Protein AF-A0A534CTM0-F1 (afdb_monomer_lite)

Foldseek 3Di:
DDDDWDKDWDAPPDPDPPDHRTDIDTPPCPPPDPVRVVVVVVVVD

pLDDT: mean 94.51, std 6.02, range [65.31, 98.25]

Structure (mmCIF, N/CA/C/O backbone):
data_AF-A0A534CTM0-F1
#
_entry.id   AF-A0A534CTM0-F1
#
loop_
_atom_site.group_PDB
_atom_site.id
_atom_site.type_symbol
_atom_site.label_atom_id
_atom_site.label_alt_id
_atom_site.label_comp_id
_atom_site.label_asym_id
_atom_site.label_entity_id
_atom_site.label_seq_id
_atom_site.pdbx_PDB_ins_code
_atom_site.Cartn_x
_atom_site.Cartn_y
_atom_site.Cartn_z
_atom_site.occupancy
_atom_site.B_iso_or_equiv
_atom_site.auth_seq_id
_atom_site.auth_comp_id
_atom_site.auth_asym_id
_atom_site.auth_atom_id
_atom_site.pdbx_PDB_model_num
ATOM 1 N N . MET A 1 1 ? -3.935 -1.690 24.475 1.00 65.31 1 MET A N 1
ATOM 2 C CA . MET A 1 1 ? -3.579 -2.882 23.675 1.00 65.31 1 MET A CA 1
ATOM 3 C C . MET A 1 1 ? -2.927 -2.403 22.393 1.00 65.31 1 MET A C 1
ATOM 5 O O . MET A 1 1 ? -3.551 -1.632 21.676 1.00 65.31 1 MET A O 1
ATOM 9 N N . THR A 1 2 ? -1.678 -2.786 22.138 1.00 80.06 2 THR A N 1
ATOM 10 C CA . THR A 1 2 ? -0.954 -2.391 20.920 1.00 80.06 2 THR A CA 1
ATOM 11 C C . THR A 1 2 ? -1.300 -3.363 19.800 1.00 80.06 2 THR A C 1
ATOM 13 O O . THR A 1 2 ? -1.178 -4.574 19.981 1.00 80.06 2 THR A O 1
ATOM 16 N N . ARG A 1 3 ? -1.739 -2.849 18.650 1.00 83.81 3 ARG A N 1
ATOM 17 C CA . ARG A 1 3 ? -2.048 -3.655 17.463 1.00 83.81 3 ARG A CA 1
ATOM 18 C C . ARG A 1 3 ? -0.889 -3.555 16.477 1.00 83.81 3 ARG A C 1
ATOM 20 O O . ARG A 1 3 ? -0.471 -2.450 16.151 1.00 83.81 3 ARG A O 1
ATOM 27 N N . ARG A 1 4 ? -0.375 -4.693 16.004 1.00 90.62 4 ARG A N 1
ATOM 28 C CA . ARG A 1 4 ? 0.576 -4.728 14.882 1.00 90.62 4 ARG A CA 1
ATOM 29 C C . ARG A 1 4 ? -0.186 -4.826 13.570 1.00 90.62 4 ARG A C 1
ATOM 31 O O . ARG A 1 4 ? -1.153 -5.579 13.478 1.00 90.62 4 ARG A O 1
ATOM 38 N N . ILE A 1 5 ? 0.275 -4.078 12.578 1.00 92.19 5 ILE A N 1
ATOM 39 C CA . ILE A 1 5 ? -0.237 -4.096 11.211 1.00 92.19 5 ILE A CA 1
ATOM 40 C C . ILE A 1 5 ? 0.948 -4.404 10.304 1.00 92.19 5 ILE A C 1
ATOM 42 O O . ILE A 1 5 ? 2.029 -3.847 10.489 1.00 92.19 5 ILE A O 1
ATOM 46 N N . GLN A 1 6 ? 0.754 -5.320 9.362 1.00 94.25 6 GLN A N 1
ATOM 47 C CA . GLN A 1 6 ? 1.758 -5.631 8.357 1.00 94.25 6 GLN A CA 1
ATOM 48 C C . GLN A 1 6 ? 1.562 -4.704 7.159 1.00 94.25 6 GLN A C 1
ATOM 50 O O . GLN A 1 6 ? 0.468 -4.638 6.597 1.00 94.25 6 GLN A O 1
ATOM 55 N N . VAL A 1 7 ? 2.628 -4.001 6.784 1.00 95.88 7 VAL A N 1
ATOM 56 C CA . VAL A 1 7 ? 2.652 -3.094 5.636 1.00 95.88 7 VAL A CA 1
ATOM 57 C C . VAL A 1 7 ? 3.733 -3.560 4.672 1.00 95.88 7 VAL A C 1
ATOM 59 O O . VAL A 1 7 ? 4.840 -3.895 5.091 1.00 95.88 7 VAL A O 1
ATOM 62 N N . HIS A 1 8 ? 3.408 -3.576 3.386 1.00 96.56 8 HIS A N 1
ATOM 63 C CA . HIS A 1 8 ? 4.353 -3.802 2.303 1.00 96.56 8 HIS A CA 1
ATOM 64 C C . HIS A 1 8 ? 4.555 -2.495 1.546 1.00 96.56 8 HIS A C 1
ATOM 66 O O . HIS A 1 8 ? 3.579 -1.881 1.121 1.00 96.56 8 HIS A O 1
ATOM 72 N N . GLN A 1 9 ? 5.805 -2.088 1.355 1.00 96.38 9 GLN A N 1
ATOM 73 C CA . GLN A 1 9 ? 6.145 -1.016 0.429 1.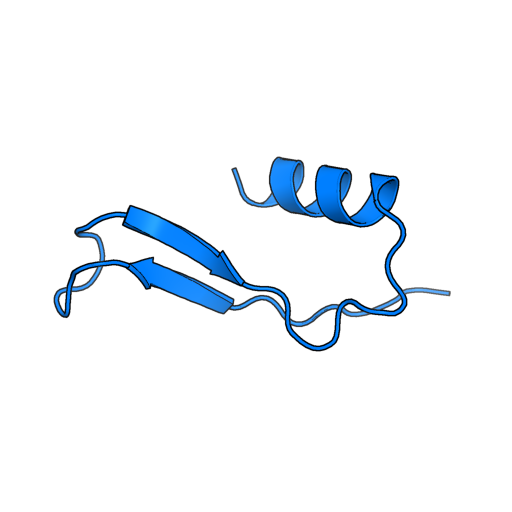00 96.38 9 GLN A CA 1
ATOM 74 C C . GLN A 1 9 ? 6.537 -1.643 -0.903 1.00 96.38 9 GLN A C 1
ATOM 76 O O . GLN A 1 9 ? 7.389 -2.532 -0.948 1.00 96.38 9 GLN A O 1
ATOM 81 N N . VAL A 1 10 ? 5.865 -1.223 -1.969 1.00 97.19 10 VAL A N 1
ATOM 82 C CA . VAL A 1 10 ? 6.073 -1.742 -3.320 1.00 97.19 10 VAL A CA 1
ATOM 83 C C . VAL A 1 10 ? 6.245 -0.595 -4.298 1.00 97.19 10 VAL A C 1
ATOM 85 O O . VAL A 1 10 ? 5.547 0.412 -4.209 1.00 97.19 10 VAL A O 1
ATOM 88 N N . ASP A 1 11 ? 7.134 -0.785 -5.261 1.00 98.19 11 ASP A N 1
ATOM 89 C CA . ASP A 1 11 ? 7.294 0.109 -6.399 1.00 98.19 11 ASP A CA 1
ATOM 90 C C . ASP A 1 11 ? 6.421 -0.411 -7.548 1.00 98.19 11 ASP A C 1
ATOM 92 O O . ASP A 1 11 ? 6.743 -1.392 -8.224 1.00 98.19 11 ASP A O 1
ATOM 96 N N . ALA A 1 12 ? 5.250 0.197 -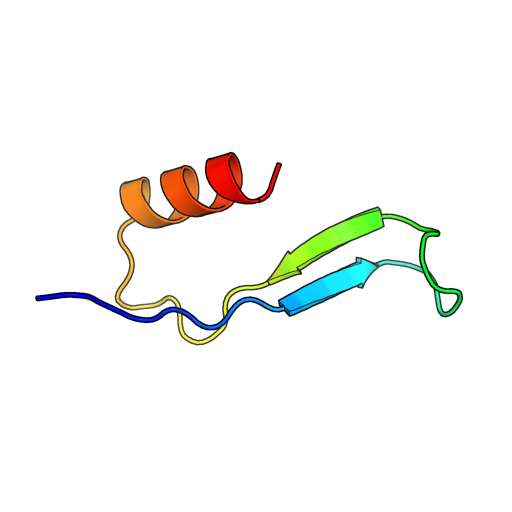7.734 1.00 97.94 12 ALA A N 1
ATOM 97 C CA . ALA A 1 12 ? 4.316 -0.203 -8.778 1.00 97.94 12 ALA A CA 1
ATOM 98 C C . ALA A 1 12 ? 4.816 0.223 -10.168 1.00 97.94 12 ALA A C 1
ATOM 100 O O . ALA A 1 12 ? 5.504 1.232 -10.325 1.00 97.94 12 ALA A O 1
ATOM 101 N N . PHE A 1 13 ? 4.410 -0.533 -11.194 1.00 98.25 13 PHE A N 1
ATOM 102 C CA . PHE A 1 13 ? 4.7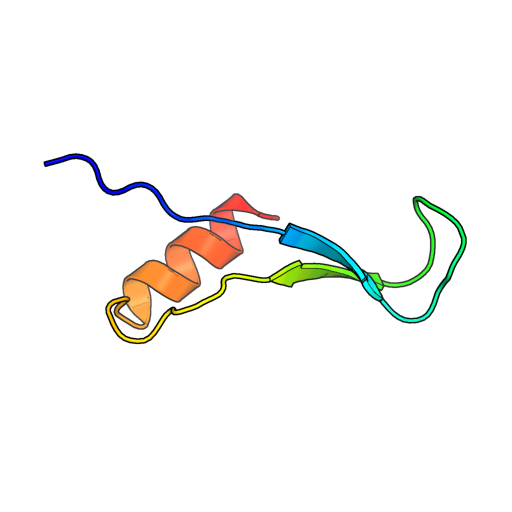52 -0.304 -12.608 1.00 98.25 13 PHE A CA 1
ATOM 103 C C . PHE A 1 13 ? 6.243 -0.427 -12.958 1.00 98.25 13 PHE A C 1
ATOM 105 O O . PHE A 1 13 ? 6.660 0.018 -14.025 1.00 98.25 13 PHE A O 1
ATOM 112 N N . THR A 1 14 ? 7.040 -1.074 -12.109 1.00 98.12 14 THR A N 1
ATOM 113 C CA . THR A 1 14 ? 8.456 -1.336 -12.376 1.00 98.12 14 THR A CA 1
ATOM 114 C C . THR A 1 14 ? 8.886 -2.719 -11.879 1.00 98.12 14 THR A C 1
ATOM 116 O O . THR A 1 14 ? 8.148 -3.420 -11.187 1.00 98.12 14 THR A O 1
ATOM 119 N N . ARG A 1 15 ? 10.097 -3.125 -12.266 1.00 97.81 15 ARG A N 1
ATOM 120 C CA . ARG A 1 15 ? 10.859 -4.228 -11.658 1.00 97.81 15 ARG A CA 1
ATOM 121 C C . ARG A 1 15 ? 12.203 -3.760 -11.089 1.00 97.81 15 ARG A C 1
ATOM 123 O O . ARG A 1 15 ? 12.909 -4.560 -10.484 1.00 97.81 15 ARG A O 1
ATOM 130 N N . GLU A 1 16 ? 12.560 -2.497 -11.306 1.00 98.00 16 GLU A N 1
ATOM 131 C CA . GLU A 1 16 ? 13.791 -1.885 -10.815 1.00 98.00 16 GLU A CA 1
ATOM 132 C C . GLU A 1 16 ? 13.505 -1.163 -9.489 1.00 98.00 16 GLU A C 1
ATOM 134 O O . GLU A 1 16 ? 12.585 -0.341 -9.449 1.00 98.00 16 GLU A O 1
ATOM 139 N N . PRO A 1 17 ? 14.258 -1.437 -8.408 1.00 97.25 17 PRO A N 1
ATOM 140 C CA . PRO A 1 17 ? 14.056 -0.768 -7.125 1.00 97.25 17 PRO A CA 1
ATOM 141 C C . PRO A 1 17 ? 14.156 0.757 -7.233 1.00 97.25 17 PRO A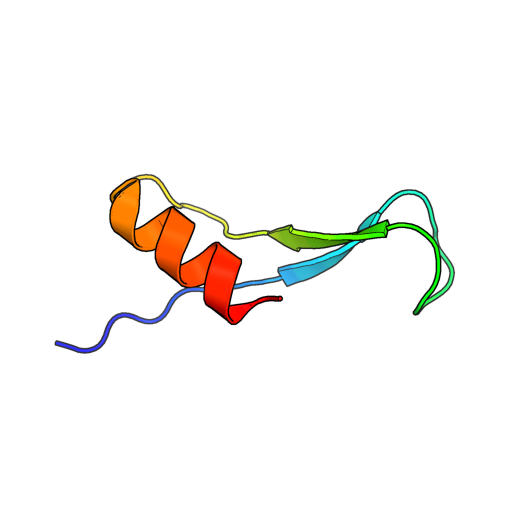 C 1
ATOM 143 O O . PRO A 1 17 ? 15.015 1.269 -7.952 1.00 97.25 17 PRO A O 1
ATOM 146 N N . PHE A 1 18 ? 13.332 1.469 -6.463 1.00 96.69 18 PHE A N 1
ATOM 147 C CA . PHE A 1 18 ? 13.317 2.934 -6.364 1.00 96.69 18 PHE A CA 1
ATOM 148 C C . PHE A 1 18 ? 12.905 3.654 -7.657 1.00 96.69 18 PHE A C 1
ATOM 150 O O . PHE A 1 18 ? 13.270 4.809 -7.881 1.00 96.69 18 PHE A O 1
ATOM 157 N N . THR A 1 19 ? 12.139 2.982 -8.514 1.00 97.31 19 THR A N 1
ATOM 158 C CA . THR A 1 19 ? 11.565 3.564 -9.736 1.00 97.31 19 THR A CA 1
ATOM 159 C C . THR A 1 19 ? 10.051 3.331 -9.773 1.00 97.31 19 THR A C 1
ATOM 161 O O . THR A 1 19 ? 9.498 2.675 -8.899 1.00 97.31 19 THR A O 1
ATOM 164 N N . GLY A 1 20 ? 9.338 3.867 -10.766 1.00 97.25 20 GLY A N 1
ATOM 165 C CA . GLY A 1 20 ? 7.883 3.691 -10.850 1.00 97.25 20 GLY A CA 1
ATOM 166 C C . GLY A 1 20 ? 7.120 4.508 -9.801 1.00 97.25 20 GLY A C 1
ATOM 167 O O . GLY A 1 20 ? 7.433 5.679 -9.591 1.00 97.25 20 GLY A O 1
ATOM 168 N N . ASN A 1 21 ? 6.085 3.917 -9.196 1.00 97.69 21 ASN A N 1
ATOM 169 C CA . ASN A 1 21 ? 5.228 4.587 -8.215 1.00 97.69 21 ASN A CA 1
ATOM 170 C C . ASN A 1 21 ? 5.268 3.879 -6.844 1.00 97.69 21 ASN A C 1
ATOM 172 O O . ASN A 1 21 ? 4.668 2.805 -6.721 1.00 97.69 21 ASN A O 1
ATOM 176 N N . PRO A 1 22 ? 5.908 4.456 -5.812 1.00 97.00 22 PRO A N 1
ATOM 177 C CA . PRO A 1 22 ? 5.946 3.858 -4.482 1.00 97.00 22 PRO A CA 1
ATOM 178 C C . PRO A 1 22 ? 4.540 3.814 -3.878 1.00 97.00 22 PRO A C 1
ATOM 180 O O . PRO A 1 22 ? 3.776 4.774 -3.942 1.00 97.00 22 PRO A O 1
ATOM 183 N N . THR A 1 23 ? 4.158 2.674 -3.315 1.00 96.62 23 THR A N 1
ATOM 184 C CA . THR A 1 23 ? 2.814 2.440 -2.778 1.00 96.62 23 THR A CA 1
ATOM 185 C C . THR A 1 23 ? 2.882 1.577 -1.523 1.00 96.62 23 THR A C 1
ATOM 187 O O . THR A 1 23 ? 3.563 0.552 -1.489 1.00 96.62 23 THR A O 1
ATOM 190 N N . GLY A 1 24 ? 2.146 1.980 -0.485 1.00 96.94 24 GLY A N 1
ATOM 191 C CA . GLY A 1 24 ? 1.925 1.173 0.711 1.00 96.94 24 GLY A CA 1
ATOM 192 C C . GLY A 1 24 ? 0.737 0.225 0.545 1.00 96.94 24 GLY A C 1
ATOM 193 O O . GLY A 1 24 ? -0.344 0.646 0.139 1.00 96.94 24 GLY A O 1
ATOM 194 N N . VAL A 1 25 ? 0.917 -1.049 0.890 1.00 97.25 25 VAL A N 1
ATOM 195 C CA . VAL A 1 25 ? -0.126 -2.082 0.852 1.00 97.25 25 VAL A CA 1
ATOM 196 C C . VAL A 1 25 ? -0.311 -2.674 2.245 1.00 97.25 25 VAL A C 1
ATOM 198 O O . VAL A 1 25 ? 0.629 -3.207 2.835 1.00 97.25 25 VAL A O 1
ATOM 201 N N . VAL A 1 26 ? -1.540 -2.615 2.757 1.00 96.62 26 VAL A N 1
ATOM 202 C CA . VAL A 1 26 ? -1.947 -3.249 4.018 1.00 96.62 26 VAL A CA 1
ATOM 203 C C . VAL A 1 26 ? -2.862 -4.425 3.699 1.00 96.62 26 VAL A C 1
ATOM 205 O O . VAL A 1 26 ? -3.913 -4.250 3.088 1.00 96.62 26 VAL A O 1
ATOM 208 N N . LEU A 1 27 ? -2.466 -5.628 4.111 1.00 93.88 27 LEU A N 1
ATOM 209 C CA . LEU A 1 27 ? -3.258 -6.844 3.912 1.00 93.88 27 LEU A CA 1
ATOM 210 C C . LEU A 1 27 ? -4.244 -7.050 5.075 1.00 93.88 27 LEU A C 1
ATOM 212 O O . LEU A 1 27 ? -3.959 -6.650 6.204 1.00 93.88 27 LEU A O 1
ATOM 216 N N . ASN A 1 28 ? -5.371 -7.725 4.817 1.00 92.69 28 ASN A N 1
ATOM 217 C CA . ASN A 1 28 ? -6.380 -8.094 5.828 1.00 92.69 28 ASN A CA 1
ATOM 218 C C . ASN A 1 28 ? -6.890 -6.890 6.651 1.00 92.69 28 ASN A C 1
ATOM 220 O O . ASN A 1 28 ? -6.941 -6.916 7.885 1.00 92.69 28 ASN A O 1
ATOM 224 N N . ALA A 1 29 ? -7.226 -5.801 5.958 1.00 94.69 29 ALA A N 1
ATOM 225 C CA . ALA A 1 29 ? -7.594 -4.521 6.559 1.00 94.69 29 ALA A CA 1
ATOM 226 C C . ALA A 1 29 ? -9.053 -4.445 7.054 1.00 94.69 29 ALA A C 1
ATOM 228 O O . ALA A 1 29 ? -9.459 -3.392 7.536 1.00 94.69 29 ALA A O 1
ATOM 229 N N . ASP A 1 30 ? -9.830 -5.533 6.999 1.00 94.88 30 ASP A N 1
ATOM 230 C CA . ASP A 1 30 ? -11.276 -5.542 7.301 1.00 94.88 30 ASP A CA 1
ATOM 231 C C . ASP A 1 30 ? -11.618 -5.032 8.708 1.00 94.88 30 ASP A C 1
ATOM 233 O O . ASP A 1 30 ? -12.690 -4.492 8.957 1.00 94.88 30 ASP A O 1
ATOM 237 N N . ALA A 1 31 ? -10.689 -5.194 9.649 1.00 93.56 31 ALA A N 1
ATOM 238 C CA . ALA A 1 31 ? -10.850 -4.747 11.026 1.00 93.56 31 ALA A CA 1
ATOM 239 C C . ALA A 1 31 ? -10.281 -3.338 11.287 1.00 93.56 31 ALA A C 1
ATOM 241 O O . ALA A 1 31 ? -10.087 -2.978 12.451 1.00 93.56 31 ALA A O 1
ATOM 242 N N . LEU A 1 32 ? -9.934 -2.571 10.251 1.00 95.31 32 LEU A N 1
ATOM 243 C CA . LEU A 1 32 ? -9.539 -1.166 10.362 1.00 95.31 32 LEU A CA 1
ATOM 244 C C . LEU A 1 32 ? -10.728 -0.269 10.026 1.00 95.31 32 LEU A C 1
ATOM 246 O O . LEU A 1 32 ? -11.438 -0.503 9.054 1.00 95.31 32 LEU A O 1
ATOM 250 N N . SER A 1 33 ? -10.929 0.784 10.811 1.00 96.62 33 SER A N 1
ATOM 251 C CA . SER A 1 33 ? -11.857 1.841 10.415 1.00 96.62 33 SER A CA 1
ATOM 252 C C . SER A 1 33 ? -11.245 2.713 9.320 1.00 96.62 33 SER A C 1
ATOM 254 O O . SER A 1 33 ? -10.023 2.814 9.202 1.00 96.62 33 SER A O 1
ATOM 256 N N . GLU A 1 34 ? -12.082 3.423 8.567 1.00 97.62 34 GLU A N 1
ATOM 257 C CA . GLU A 1 34 ? -11.619 4.395 7.566 1.00 97.62 34 GLU A CA 1
ATOM 258 C C . GLU A 1 34 ? -10.664 5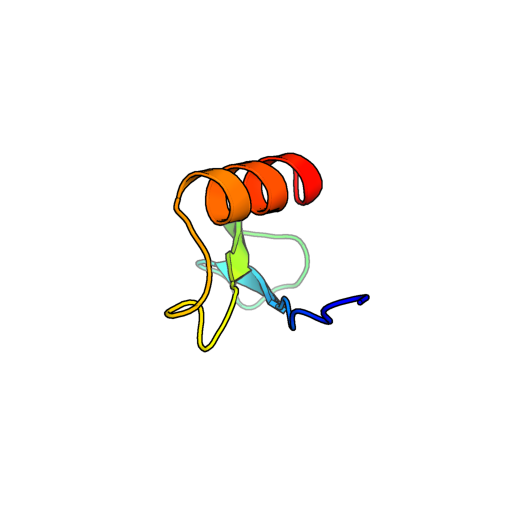.432 8.171 1.00 97.62 34 GLU A C 1
ATOM 260 O O . GLU A 1 34 ? -9.619 5.736 7.600 1.00 97.62 34 GLU A O 1
ATOM 265 N N . ALA A 1 35 ? -10.966 5.924 9.377 1.00 97.94 35 ALA A N 1
ATOM 266 C CA . ALA A 1 35 ? -10.101 6.863 10.086 1.00 97.94 35 ALA A CA 1
ATOM 267 C C . ALA A 1 35 ? -8.715 6.267 10.393 1.00 97.94 35 ALA A C 1
ATOM 269 O O . ALA A 1 35 ? -7.708 6.969 10.295 1.00 97.94 35 ALA A O 1
ATOM 270 N N . GLN A 1 36 ? -8.647 4.974 10.731 1.00 96.12 36 GLN A N 1
ATOM 271 C CA . GLN A 1 36 ? -7.378 4.271 10.931 1.00 96.12 36 GLN A CA 1
ATOM 272 C C . GLN A 1 36 ? -6.630 4.078 9.612 1.00 96.12 36 GLN A C 1
ATOM 274 O O . GLN A 1 36 ? -5.426 4.314 9.574 1.00 96.12 36 GLN A O 1
ATOM 279 N N . MET A 1 37 ? -7.321 3.706 8.531 1.00 96.81 37 MET A N 1
ATOM 280 C CA . MET A 1 37 ? -6.703 3.588 7.207 1.00 96.81 37 MET A CA 1
ATOM 281 C C . MET A 1 37 ? -6.117 4.926 6.742 1.00 96.81 37 MET A C 1
ATOM 283 O O . MET A 1 37 ? -4.981 4.968 6.277 1.00 96.81 37 MET A O 1
ATOM 287 N N . LEU A 1 38 ? -6.839 6.033 6.942 1.00 97.69 38 LEU A N 1
ATOM 288 C CA . LEU A 1 38 ? -6.352 7.381 6.636 1.00 97.69 38 LEU A CA 1
ATOM 289 C C . LEU A 1 38 ? -5.155 7.785 7.503 1.00 97.69 38 LEU A C 1
ATOM 291 O O . LEU A 1 38 ? -4.235 8.431 7.007 1.00 97.69 38 LEU A O 1
ATOM 295 N N . ALA A 1 39 ? -5.147 7.421 8.788 1.00 96.44 39 ALA A N 1
ATOM 296 C CA . ALA A 1 39 ? -4.003 7.672 9.663 1.00 96.44 39 ALA A CA 1
ATOM 297 C C . ALA A 1 39 ? -2.759 6.892 9.207 1.00 96.44 39 ALA A C 1
ATOM 299 O O . ALA A 1 39 ? -1.676 7.462 9.156 1.00 96.44 39 ALA A O 1
ATOM 300 N N . ILE A 1 40 ? -2.924 5.628 8.808 1.00 95.62 40 ILE A N 1
ATOM 301 C CA . ILE A 1 40 ? -1.837 4.812 8.250 1.00 95.62 40 ILE A CA 1
ATOM 302 C C . ILE A 1 40 ? -1.332 5.417 6.938 1.00 95.62 40 ILE A C 1
ATOM 304 O O . ILE A 1 40 ? -0.130 5.564 6.764 1.00 95.62 40 ILE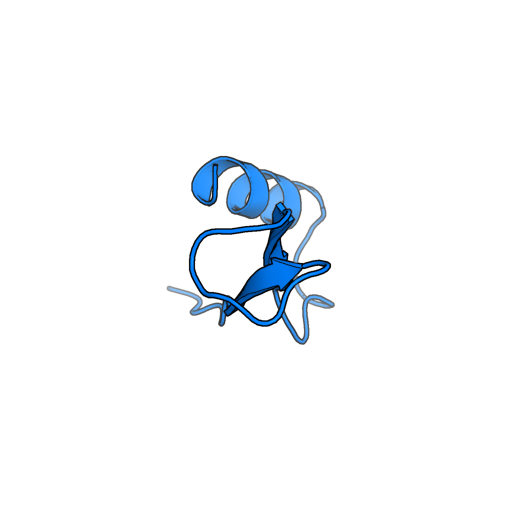 A O 1
ATOM 308 N N . ALA A 1 41 ? -2.228 5.816 6.032 1.00 96.31 41 ALA A N 1
ATOM 309 C CA . ALA A 1 41 ? -1.837 6.438 4.768 1.00 96.31 41 ALA A CA 1
ATOM 310 C C . ALA A 1 41 ? -1.032 7.733 4.974 1.00 96.31 41 ALA A C 1
ATOM 312 O O . ALA A 1 41 ? -0.102 7.991 4.220 1.00 96.31 41 ALA A O 1
ATOM 313 N N . ARG A 1 42 ? -1.363 8.525 6.006 1.00 97.00 42 ARG A N 1
ATOM 314 C CA . ARG A 1 42 ? -0.598 9.725 6.387 1.00 97.00 42 ARG A CA 1
ATOM 315 C C . ARG A 1 42 ? 0.779 9.408 6.965 1.00 97.00 42 ARG A C 1
ATOM 317 O O . ARG A 1 42 ? 1.680 10.199 6.758 1.00 97.00 42 ARG A O 1
ATOM 324 N N . GLU A 1 43 ? 0.923 8.300 7.688 1.00 95.44 43 GLU A N 1
ATOM 325 C CA . GLU A 1 43 ? 2.204 7.871 8.272 1.00 95.44 43 GLU A CA 1
ATOM 326 C C . GLU A 1 43 ? 3.180 7.331 7.213 1.00 95.44 43 GLU A C 1
ATOM 328 O O . GLU A 1 43 ? 4.390 7.423 7.377 1.00 95.44 43 GLU A O 1
ATOM 333 N N . LEU A 1 44 ? 2.665 6.745 6.128 1.00 93.06 44 LEU A N 1
ATOM 334 C CA . LEU A 1 44 ? 3.485 6.161 5.058 1.00 93.06 44 LEU A CA 1
ATOM 335 C C . LEU A 1 44 ? 4.019 7.184 4.042 1.00 93.06 44 LEU A C 1
ATOM 337 O O . LEU A 1 44 ? 4.719 6.781 3.112 1.00 93.06 44 LEU A O 1
ATOM 341 N N . ASN A 1 45 ? 3.662 8.460 4.184 1.00 80.12 45 ASN A N 1
ATOM 342 C CA . ASN A 1 45 ? 3.944 9.530 3.228 1.00 80.12 45 ASN A CA 1
ATOM 343 C C . ASN A 1 45 ? 4.883 10.574 3.836 1.00 80.12 45 ASN A C 1
ATOM 345 O O . ASN A 1 45 ? 5.770 11.058 3.102 1.00 80.12 45 ASN A O 1
#

Sequence (45 aa):
MTRRIQVHQVDAFTREPFTGNPTGVVLNADALSEAQMLAIARELN

Secondary structure (DSSP, 8-state):
-PPP--EEEEEET-SSTT-SEEEEEESSGGGS-HHHHHHHHHHT-

Radius of gyration: 12.35 Å; chains: 1; bounding box: 26×18×36 Å